Protein AF-A0A3P6U384-F1 (afdb_monomer_lite)

InterPro domains:
  IPR056680 Domain of unknown function DUF7778 [PF24998] (21-108)

pLDDT: mean 81.49, std 15.93, range [33.0, 95.5]

Structure (mmCIF, N/CA/C/O backbone):
data_AF-A0A3P6U384-F1
#
_entry.id   AF-A0A3P6U384-F1
#
loop_
_atom_site.group_PDB
_atom_site.id
_atom_site.type_symbol
_atom_site.label_atom_id
_atom_site.label_alt_id
_atom_site.label_comp_id
_atom_site.label_asym_id
_atom_site.label_entity_id
_atom_site.label_seq_id
_atom_site.pdbx_PDB_ins_code
_atom_site.Cartn_x
_atom_site.Cartn_y
_atom_site.Cartn_z
_atom_site.occupancy
_atom_site.B_iso_or_equiv
_atom_site.auth_seq_id
_atom_site.auth_comp_id
_atom_site.auth_asym_id
_atom_site.auth_atom_id
_atom_site.pdbx_PDB_model_num
ATOM 1 N N . MET A 1 1 ? -36.880 -4.739 21.706 1.00 37.09 1 MET A N 1
ATOM 2 C CA . MET A 1 1 ? -35.411 -4.850 21.554 1.00 37.09 1 MET A CA 1
ATOM 3 C C . MET A 1 1 ? -35.030 -4.343 20.169 1.00 37.09 1 MET A C 1
ATOM 5 O O . MET A 1 1 ? -35.358 -4.997 19.191 1.00 37.09 1 MET A O 1
ATOM 9 N N . GLN A 1 2 ? -34.431 -3.155 20.061 1.00 33.00 2 GLN A N 1
ATOM 10 C CA . GLN A 1 2 ? -33.956 -2.631 18.776 1.00 33.00 2 GLN A CA 1
ATOM 11 C C . GLN A 1 2 ? -32.605 -3.267 18.434 1.00 33.00 2 GLN A C 1
ATOM 13 O O . GLN A 1 2 ? -31.631 -3.113 19.172 1.00 33.00 2 GLN A O 1
ATOM 18 N N . LEU A 1 3 ? -32.550 -3.979 17.310 1.00 41.56 3 LEU A N 1
ATOM 19 C CA . LEU A 1 3 ? -31.303 -4.392 16.677 1.00 41.56 3 LEU A CA 1
ATOM 20 C C . LEU A 1 3 ? -30.519 -3.123 16.320 1.00 41.56 3 LEU A C 1
ATOM 22 O O . LEU A 1 3 ? -30.883 -2.403 15.393 1.00 41.56 3 LEU A O 1
ATOM 26 N N . LYS A 1 4 ? -29.453 -2.834 17.079 1.00 42.47 4 LYS A N 1
ATOM 27 C CA . LYS A 1 4 ? -28.454 -1.823 16.717 1.00 42.47 4 LYS A CA 1
ATOM 28 C C . LYS A 1 4 ? -27.927 -2.181 15.331 1.00 42.47 4 LYS A C 1
ATOM 30 O O . LYS A 1 4 ? -27.130 -3.109 15.192 1.00 42.47 4 LYS A O 1
ATOM 35 N N . GLY A 1 5 ? -28.387 -1.453 14.317 1.00 43.75 5 GLY A N 1
ATOM 36 C CA . GLY A 1 5 ? -27.833 -1.521 12.976 1.00 43.75 5 GLY A CA 1
ATOM 37 C C . GLY A 1 5 ? -26.325 -1.336 13.075 1.00 43.75 5 GLY A C 1
ATOM 38 O O . GLY A 1 5 ? -25.848 -0.294 13.525 1.00 43.75 5 GLY A O 1
ATOM 39 N N . ARG A 1 6 ? -25.570 -2.377 12.712 1.00 46.09 6 ARG A N 1
ATOM 40 C CA . ARG A 1 6 ? -24.132 -2.277 12.469 1.00 46.09 6 ARG A CA 1
ATOM 41 C C . ARG A 1 6 ? -23.967 -1.244 11.363 1.00 46.09 6 ARG A C 1
ATOM 43 O O . ARG A 1 6 ? -24.153 -1.554 10.190 1.00 46.09 6 ARG A O 1
ATOM 50 N N . THR A 1 7 ? -23.659 -0.011 11.736 1.00 49.59 7 THR A N 1
ATOM 51 C CA . THR A 1 7 ? -23.246 1.016 10.791 1.00 49.59 7 THR A CA 1
ATOM 52 C C . THR A 1 7 ? -21.975 0.506 10.123 1.00 49.59 7 THR A C 1
ATOM 54 O O . THR A 1 7 ? -20.913 0.406 10.735 1.00 49.59 7 THR A O 1
ATOM 57 N N . SER A 1 8 ? -22.103 0.078 8.867 1.00 54.19 8 SER A N 1
ATOM 58 C CA . SER A 1 8 ? -20.963 -0.244 8.019 1.00 54.19 8 SER A CA 1
ATOM 59 C C . SER A 1 8 ? -20.180 1.053 7.833 1.00 54.19 8 SER A C 1
ATOM 61 O O . SER A 1 8 ? -20.533 1.854 6.976 1.00 54.19 8 SER A O 1
ATOM 63 N N . ARG A 1 9 ? -19.160 1.298 8.665 1.00 60.31 9 ARG A N 1
ATOM 64 C CA . ARG A 1 9 ? -18.246 2.430 8.481 1.00 60.31 9 ARG A CA 1
ATOM 65 C C . ARG A 1 9 ? -17.511 2.228 7.157 1.00 60.31 9 ARG A C 1
ATOM 67 O O . ARG A 1 9 ? -16.643 1.365 7.052 1.00 60.31 9 ARG A O 1
ATOM 74 N N . SER A 1 10 ? -17.926 2.968 6.136 1.00 63.97 10 SER A N 1
ATOM 75 C CA . SER A 1 10 ? -17.226 3.085 4.862 1.00 63.97 10 SER A CA 1
ATOM 76 C C . SER A 1 10 ? -16.224 4.226 4.971 1.00 63.97 10 SER A C 1
ATOM 78 O O . SER A 1 10 ? -16.619 5.365 5.207 1.00 63.97 10 SER A O 1
ATOM 80 N N . GLU A 1 11 ? -14.943 3.923 4.798 1.00 70.94 11 GLU A N 1
ATOM 81 C CA . GLU A 1 11 ? -13.886 4.932 4.743 1.00 70.94 11 GLU A CA 1
ATOM 82 C C . GLU A 1 11 ? -13.568 5.237 3.279 1.00 70.94 11 GLU A C 1
ATOM 84 O O . GLU A 1 11 ? -13.422 4.323 2.464 1.00 70.94 11 GLU A O 1
ATOM 89 N N . VAL A 1 12 ? -13.470 6.522 2.942 1.00 76.25 12 VAL A N 1
ATOM 90 C CA . VAL A 1 12 ? -13.087 6.967 1.600 1.00 76.25 12 VAL A CA 1
ATOM 91 C C . VAL A 1 12 ? -11.580 7.178 1.576 1.00 76.25 12 VAL A C 1
ATOM 93 O O . VAL A 1 12 ? -11.039 7.987 2.329 1.00 76.25 12 VAL A O 1
ATOM 96 N N . PHE A 1 13 ? -10.895 6.459 0.690 1.00 79.12 13 PHE A N 1
ATOM 97 C CA . PHE A 1 13 ? -9.461 6.614 0.492 1.00 79.12 13 PHE A CA 1
ATOM 98 C C . PHE A 1 13 ? -9.161 7.592 -0.633 1.00 79.12 13 PHE A C 1
ATOM 100 O O . PHE A 1 13 ? -9.653 7.448 -1.750 1.00 79.12 13 PHE A O 1
ATOM 107 N N . TYR A 1 14 ? -8.271 8.541 -0.360 1.00 85.44 14 TYR A N 1
ATOM 108 C CA . TYR A 1 14 ? -7.683 9.368 -1.403 1.00 85.44 14 TYR A CA 1
ATOM 109 C C . TYR A 1 14 ? -6.519 8.623 -2.055 1.00 85.44 14 TYR A C 1
ATOM 111 O O . TYR A 1 14 ? -5.508 8.337 -1.405 1.00 85.44 14 TYR A O 1
ATOM 119 N N . ILE A 1 15 ? -6.649 8.333 -3.351 1.00 88.75 15 ILE A N 1
ATOM 120 C CA . ILE A 1 15 ? -5.579 7.714 -4.136 1.00 88.75 15 ILE A CA 1
ATOM 121 C C . ILE A 1 15 ? -4.384 8.674 -4.188 1.00 88.75 15 ILE A C 1
ATOM 123 O O . ILE A 1 15 ? -4.496 9.864 -4.498 1.00 88.75 15 ILE A O 1
ATOM 127 N N . SER A 1 16 ? -3.212 8.152 -3.849 1.00 89.94 16 SER A N 1
ATOM 128 C CA . SER A 1 16 ? -1.961 8.896 -3.817 1.00 89.94 16 SER A CA 1
ATOM 129 C C . SER A 1 16 ? -1.478 9.176 -5.237 1.00 89.94 16 SER A C 1
ATOM 131 O O . SER A 1 16 ? -1.107 8.266 -5.967 1.00 89.94 16 SER A O 1
ATOM 133 N N . LYS A 1 17 ? -1.399 10.457 -5.610 1.00 86.19 17 LYS A N 1
ATOM 134 C CA . LYS A 1 17 ? -0.878 10.887 -6.924 1.00 86.19 17 LYS A CA 1
ATOM 135 C C . LYS A 1 17 ? 0.635 10.687 -7.077 1.00 86.19 17 LYS A C 1
ATOM 137 O O . LYS A 1 17 ? 1.161 10.694 -8.183 1.00 86.19 17 LYS A O 1
ATOM 142 N N . SER A 1 18 ? 1.364 10.603 -5.962 1.00 84.94 18 SER A N 1
ATOM 143 C CA . SER A 1 18 ? 2.808 10.352 -5.935 1.00 84.94 18 SER A CA 1
ATOM 144 C C . SER A 1 18 ? 3.257 9.893 -4.547 1.00 84.94 18 SER A C 1
ATOM 146 O O . SER A 1 18 ? 2.559 10.120 -3.561 1.00 84.94 18 SER A O 1
ATOM 148 N N . PHE A 1 19 ? 4.475 9.358 -4.444 1.00 87.06 19 PHE A N 1
ATOM 149 C CA . PHE A 1 19 ? 5.106 9.025 -3.159 1.00 87.06 19 PHE A CA 1
ATOM 150 C C . PHE A 1 19 ? 5.760 10.227 -2.444 1.00 87.06 19 PHE A C 1
ATOM 152 O O . PHE A 1 19 ? 6.511 10.038 -1.490 1.00 87.06 19 PHE A O 1
ATOM 159 N N . LYS A 1 20 ? 5.478 11.469 -2.880 1.00 85.62 20 LYS A N 1
ATOM 160 C CA . LYS A 1 20 ? 6.018 12.703 -2.269 1.00 85.62 20 LYS A CA 1
ATOM 161 C C . LYS A 1 20 ? 5.458 12.973 -0.879 1.00 85.62 20 LYS A C 1
ATOM 163 O O . LYS A 1 20 ? 6.178 13.431 0.005 1.00 85.62 20 LYS A O 1
ATOM 168 N N . LYS A 1 21 ? 4.155 12.755 -0.708 1.00 87.38 21 LYS A N 1
ATOM 169 C CA . LYS A 1 21 ? 3.417 13.074 0.515 1.00 87.38 21 LYS A CA 1
ATOM 170 C C . LYS A 1 21 ? 2.464 11.936 0.835 1.00 87.38 21 LYS A C 1
ATOM 172 O O . LYS A 1 21 ? 1.815 11.405 -0.059 1.00 87.38 21 LYS A O 1
ATOM 177 N N . THR A 1 22 ? 2.402 11.576 2.109 1.00 92.88 22 THR A N 1
ATOM 178 C CA . THR A 1 22 ? 1.438 10.596 2.604 1.00 92.88 22 THR A CA 1
ATOM 179 C C . THR A 1 22 ? 0.056 11.220 2.704 1.00 92.88 22 THR A C 1
ATOM 181 O O . THR A 1 22 ? -0.058 12.387 3.080 1.00 92.88 22 THR A O 1
ATOM 184 N N . VAL A 1 23 ? -0.973 10.426 2.439 1.00 93.62 23 VAL A N 1
ATOM 185 C CA . VAL A 1 23 ? -2.367 10.777 2.716 1.00 93.62 23 VAL A CA 1
ATOM 186 C C . VAL A 1 23 ? -2.743 10.347 4.131 1.00 93.62 23 VAL A C 1
ATOM 188 O O . VAL A 1 23 ? -2.126 9.432 4.690 1.00 93.62 23 VAL A O 1
ATOM 191 N N . SER A 1 24 ? -3.744 11.009 4.707 1.00 93.12 24 SER A N 1
ATOM 192 C CA . SER A 1 24 ? -4.369 10.563 5.952 1.00 93.12 24 SER A CA 1
ATOM 193 C C . SER A 1 24 ? -5.060 9.223 5.729 1.00 93.12 24 SER A C 1
ATOM 195 O O . SER A 1 24 ? -5.699 9.012 4.698 1.00 93.12 24 SER A O 1
ATOM 197 N N . LEU A 1 25 ? -4.913 8.322 6.692 1.00 92.38 25 LEU A N 1
ATOM 198 C CA . LEU A 1 25 ? -5.542 7.011 6.711 1.00 92.38 25 LEU A CA 1
ATOM 199 C C . LEU A 1 25 ? -6.240 6.813 8.061 1.00 92.38 25 LEU A C 1
ATOM 201 O O . LEU A 1 25 ? -5.780 7.341 9.075 1.00 92.38 25 LEU A O 1
ATOM 205 N N . PRO A 1 26 ? -7.299 5.994 8.115 1.00 90.44 26 PRO A N 1
ATOM 206 C CA . PRO A 1 26 ? -7.800 5.477 9.378 1.00 90.44 26 PRO A CA 1
ATOM 207 C C . PRO A 1 26 ? -6.673 4.788 10.155 1.00 90.44 26 PRO A C 1
ATOM 209 O O . PRO A 1 26 ? -5.821 4.135 9.548 1.00 90.44 26 PRO A O 1
ATOM 212 N N . ALA A 1 27 ? -6.676 4.900 11.484 1.00 90.31 27 ALA A N 1
ATOM 213 C CA . ALA A 1 27 ? -5.643 4.288 12.318 1.00 90.31 27 ALA A CA 1
ATOM 214 C C . ALA A 1 27 ? -5.546 2.772 12.065 1.00 90.31 27 ALA A C 1
ATOM 216 O O . ALA A 1 27 ? -6.546 2.055 12.150 1.00 90.31 27 ALA A O 1
ATOM 217 N N . ALA A 1 28 ? -4.341 2.286 11.766 1.00 88.00 28 ALA A N 1
ATOM 218 C CA . ALA A 1 28 ? -4.066 0.920 11.322 1.00 88.00 28 ALA A CA 1
ATOM 219 C C . ALA A 1 28 ? -4.626 -0.166 12.255 1.00 88.00 28 ALA A C 1
ATOM 221 O O . ALA A 1 28 ? -5.077 -1.214 11.782 1.00 88.00 28 ALA A O 1
ATOM 222 N N . ARG A 1 29 ? -4.596 0.076 13.572 1.00 84.44 29 ARG A N 1
ATOM 223 C CA . ARG A 1 29 ? -5.106 -0.843 14.602 1.00 84.44 29 ARG A CA 1
ATOM 224 C C . ARG A 1 29 ? -6.617 -0.763 14.792 1.00 84.44 29 ARG A C 1
ATOM 226 O O . ARG A 1 29 ? -7.241 -1.772 15.107 1.00 84.44 29 ARG A O 1
ATOM 233 N N . ALA A 1 30 ? -7.197 0.423 14.625 1.00 80.94 30 ALA A N 1
ATOM 234 C CA . ALA A 1 30 ? -8.629 0.651 14.826 1.00 80.94 30 ALA A CA 1
ATOM 235 C C . ALA A 1 30 ? -9.454 0.294 13.584 1.00 80.94 30 ALA A C 1
ATOM 237 O O . ALA A 1 30 ? -10.654 0.037 13.679 1.00 80.94 30 ALA A O 1
ATOM 238 N N . TRP A 1 31 ? -8.817 0.287 12.415 1.00 79.31 31 TRP A N 1
ATOM 239 C CA . TRP A 1 31 ? -9.484 0.075 11.147 1.00 79.31 31 TRP A CA 1
ATOM 240 C C . TRP A 1 31 ? -9.309 -1.351 10.626 1.00 79.31 31 TRP A C 1
ATOM 242 O O . TRP A 1 31 ? -8.198 -1.838 10.386 1.00 79.31 31 TRP A O 1
ATOM 252 N N . ARG A 1 32 ? -10.448 -2.010 10.401 1.00 73.44 32 ARG A N 1
ATOM 253 C CA . ARG A 1 32 ? -10.542 -3.305 9.731 1.00 73.44 32 ARG A CA 1
ATOM 254 C C . ARG A 1 32 ? -11.304 -3.142 8.422 1.00 73.44 32 ARG A C 1
ATOM 256 O O . ARG A 1 32 ? -12.467 -2.746 8.426 1.00 73.44 32 ARG A O 1
ATOM 263 N N . VAL A 1 33 ? -10.644 -3.482 7.318 1.00 75.19 33 VAL A N 1
ATOM 264 C CA . VAL A 1 33 ? -11.325 -3.787 6.053 1.00 75.19 33 VAL A CA 1
ATOM 265 C C . VAL A 1 33 ? -12.134 -5.061 6.275 1.00 75.19 33 VAL A C 1
ATOM 267 O O . VAL A 1 33 ? -11.683 -5.939 7.010 1.00 75.19 33 VAL A O 1
ATOM 270 N N . LYS A 1 34 ? -13.319 -5.176 5.669 1.00 82.62 34 LYS A N 1
ATOM 271 C CA . LYS A 1 34 ? -14.051 -6.447 5.682 1.00 82.62 34 LYS A CA 1
ATOM 272 C C . LYS A 1 34 ? -13.170 -7.520 5.050 1.00 82.62 34 LYS A C 1
ATOM 274 O O . LYS A 1 34 ? -12.616 -7.291 3.979 1.00 82.62 34 LYS A O 1
ATOM 279 N N . ASP A 1 35 ? -13.065 -8.687 5.675 1.00 82.06 35 ASP A N 1
ATOM 280 C CA . ASP A 1 35 ? -12.188 -9.758 5.179 1.00 82.06 35 ASP A CA 1
ATOM 281 C C . ASP A 1 35 ? -12.556 -10.193 3.748 1.00 82.06 35 ASP A C 1
ATOM 283 O O . ASP A 1 35 ? -11.682 -10.562 2.966 1.00 82.06 35 ASP A O 1
ATOM 287 N N . SER A 1 36 ? -13.832 -10.049 3.365 1.00 87.94 36 SER A N 1
ATOM 288 C CA . SER A 1 36 ? -14.311 -10.243 1.991 1.00 87.94 36 SER A CA 1
ATOM 289 C C . SER A 1 36 ? -13.596 -9.360 0.972 1.00 87.94 36 SER A C 1
ATOM 291 O O . SER A 1 36 ? -13.393 -9.786 -0.160 1.00 87.94 36 SER A O 1
ATOM 293 N N . ASP A 1 37 ? -13.188 -8.155 1.366 1.00 88.12 37 ASP A N 1
ATOM 294 C CA . ASP A 1 37 ? -12.624 -7.142 0.475 1.00 88.12 37 ASP A CA 1
ATOM 295 C 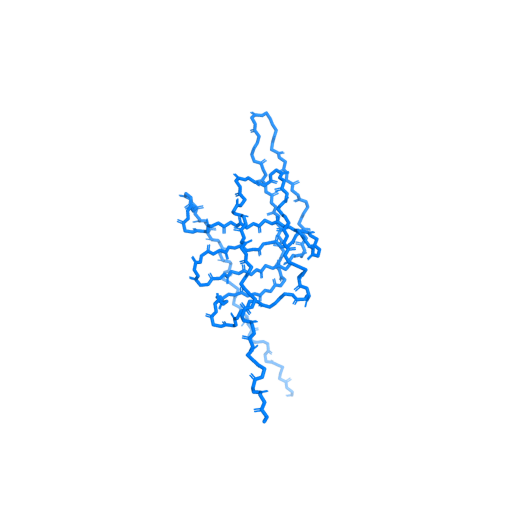C . ASP A 1 37 ? -11.089 -7.166 0.489 1.00 88.12 37 ASP A C 1
ATOM 297 O O . ASP A 1 37 ? -10.453 -6.509 -0.336 1.00 88.12 37 ASP A O 1
ATOM 301 N N . VAL A 1 38 ? -10.474 -7.936 1.395 1.00 92.25 38 VAL A N 1
ATOM 302 C CA . VAL A 1 38 ? -9.020 -8.108 1.487 1.00 92.25 38 VAL A CA 1
ATOM 303 C C . VAL A 1 38 ? -8.578 -9.250 0.574 1.00 92.25 38 VAL A C 1
ATOM 305 O O . VAL A 1 38 ? -9.064 -10.375 0.666 1.00 92.25 38 VAL A O 1
ATOM 308 N N . ALA A 1 39 ? -7.627 -8.960 -0.314 1.00 93.75 39 ALA A N 1
ATOM 309 C CA . ALA A 1 39 ? -6.915 -9.978 -1.081 1.00 93.75 39 ALA A CA 1
ATOM 310 C C . ALA A 1 39 ? -5.693 -10.485 -0.301 1.00 93.75 39 ALA A C 1
ATOM 312 O O . ALA A 1 39 ? -5.465 -11.686 -0.218 1.00 93.75 39 ALA A O 1
ATOM 313 N N . ALA A 1 40 ? -4.931 -9.568 0.301 1.00 92.88 40 ALA A N 1
ATOM 314 C CA . ALA A 1 40 ? -3.804 -9.889 1.168 1.00 92.88 40 ALA A CA 1
ATOM 315 C C . ALA A 1 40 ? -3.560 -8.767 2.184 1.00 92.88 40 ALA A C 1
ATOM 317 O O . ALA A 1 40 ? -3.735 -7.585 1.878 1.00 92.88 40 ALA A O 1
ATOM 318 N N . ARG A 1 41 ? -3.114 -9.122 3.391 1.00 93.38 41 ARG A N 1
ATOM 319 C CA . ARG A 1 41 ? -2.717 -8.162 4.428 1.00 93.38 41 ARG A CA 1
ATOM 320 C C . ARG A 1 41 ? -1.572 -8.721 5.257 1.00 93.38 41 ARG A C 1
ATOM 322 O O . ARG A 1 41 ? -1.609 -9.879 5.652 1.00 93.38 41 ARG A O 1
ATOM 329 N N . GLY A 1 42 ? -0.581 -7.889 5.559 1.00 93.25 42 GLY A N 1
ATOM 330 C CA . GLY A 1 42 ? 0.549 -8.302 6.385 1.00 93.25 42 GLY A CA 1
ATOM 331 C C . GLY A 1 42 ? 1.631 -7.240 6.501 1.00 93.25 42 GLY A C 1
ATOM 332 O O . GLY A 1 42 ? 1.559 -6.185 5.868 1.00 93.25 42 GLY A O 1
ATOM 333 N N . TYR A 1 43 ? 2.633 -7.523 7.330 1.00 94.50 43 TYR A N 1
ATOM 334 C CA . TYR A 1 43 ? 3.841 -6.711 7.399 1.00 94.50 43 TYR A CA 1
ATOM 335 C C . TYR A 1 43 ? 4.814 -7.147 6.310 1.00 94.50 43 TYR A C 1
ATOM 337 O O . TYR A 1 43 ? 5.245 -8.295 6.279 1.00 94.50 43 TYR A O 1
ATOM 345 N N . VAL A 1 44 ? 5.165 -6.214 5.429 1.00 93.88 44 VAL A N 1
ATOM 346 C CA . VAL A 1 44 ? 6.075 -6.452 4.305 1.00 93.88 44 VAL A CA 1
ATOM 347 C C . VAL A 1 44 ? 7.224 -5.456 4.384 1.00 93.88 44 VAL A C 1
ATOM 349 O O . VAL A 1 44 ? 7.016 -4.280 4.701 1.00 93.88 44 VAL A O 1
ATOM 352 N N . LEU A 1 45 ? 8.446 -5.907 4.100 1.00 94.19 45 LEU A N 1
ATOM 353 C CA . LEU A 1 45 ? 9.589 -5.012 3.936 1.00 94.19 45 LEU A CA 1
ATOM 354 C C . LEU A 1 45 ? 9.369 -4.139 2.700 1.00 94.19 45 LEU A C 1
ATOM 356 O O . LEU A 1 45 ? 9.355 -4.620 1.573 1.00 94.19 45 LEU A O 1
ATOM 360 N N . CYS A 1 46 ? 9.171 -2.843 2.926 1.00 92.94 46 CYS A N 1
ATOM 361 C CA . CYS A 1 46 ? 8.813 -1.896 1.882 1.00 92.94 46 CYS A CA 1
ATOM 362 C C . CYS A 1 46 ? 9.847 -0.781 1.775 1.00 92.94 46 CYS A C 1
ATOM 364 O O . CYS A 1 46 ? 10.208 -0.143 2.771 1.00 92.94 46 CYS A O 1
ATOM 366 N N . LEU A 1 47 ? 10.212 -0.467 0.537 1.00 92.19 47 LEU A N 1
ATOM 367 C CA . LEU A 1 47 ? 10.886 0.764 0.155 1.00 92.19 47 LEU A CA 1
ATOM 368 C C . LEU A 1 47 ? 9.997 1.510 -0.842 1.00 92.19 47 LEU A C 1
ATOM 370 O O . LEU A 1 47 ? 9.313 0.898 -1.657 1.00 92.19 47 LEU A O 1
ATOM 374 N N . THR A 1 48 ? 9.991 2.834 -0.779 1.00 89.19 48 THR A N 1
ATOM 375 C CA . THR A 1 48 ? 9.319 3.678 -1.769 1.00 89.19 48 THR A CA 1
ATOM 376 C C . THR A 1 48 ? 10.364 4.550 -2.437 1.00 89.19 48 THR A C 1
ATOM 378 O O . THR A 1 48 ? 11.152 5.201 -1.745 1.00 89.19 48 THR A O 1
ATOM 381 N N . LYS A 1 49 ? 10.364 4.569 -3.770 1.00 88.69 49 LYS A N 1
ATOM 382 C CA . LYS A 1 49 ? 11.231 5.425 -4.576 1.00 88.69 49 LYS A CA 1
ATOM 383 C C . LYS A 1 49 ? 10.379 6.472 -5.281 1.00 88.69 49 LYS A C 1
ATOM 385 O O . LYS A 1 49 ? 9.471 6.147 -6.040 1.00 88.69 49 LYS A O 1
ATOM 390 N N . GLN A 1 50 ? 10.680 7.733 -5.026 1.00 87.31 50 GLN A N 1
ATOM 391 C CA . GLN A 1 50 ? 10.103 8.863 -5.726 1.00 87.31 50 GLN A CA 1
ATOM 392 C C . GLN A 1 50 ? 11.069 9.291 -6.828 1.00 87.31 50 GLN A C 1
ATOM 394 O O . GLN A 1 50 ? 12.195 9.689 -6.526 1.00 87.31 50 GLN A O 1
ATOM 399 N N . LYS A 1 51 ? 10.610 9.257 -8.083 1.00 81.50 51 LYS A N 1
ATOM 400 C CA . LYS A 1 51 ? 11.360 9.849 -9.191 1.00 81.50 51 LYS A CA 1
ATOM 401 C C . LYS A 1 51 ? 11.236 11.372 -9.174 1.00 81.50 51 LYS A C 1
ATOM 403 O O . LYS A 1 51 ? 10.127 11.902 -9.050 1.00 81.50 51 LYS A O 1
ATOM 408 N N . GLY A 1 52 ? 12.367 12.062 -9.231 1.00 77.56 52 GLY A N 1
ATOM 409 C CA . GLY A 1 52 ? 12.446 13.519 -9.355 1.00 77.56 52 GLY A CA 1
ATOM 410 C C . GLY A 1 52 ? 12.980 13.931 -10.723 1.00 77.56 52 GLY A C 1
ATOM 411 O O . GLY A 1 52 ? 13.421 13.087 -11.492 1.00 77.56 52 GLY A O 1
ATOM 412 N N . LEU A 1 53 ? 12.937 15.231 -11.029 1.00 76.44 53 LEU A N 1
ATOM 413 C CA . LEU A 1 53 ? 13.512 15.756 -12.274 1.00 76.44 53 LEU A CA 1
ATOM 414 C C . LEU A 1 53 ? 15.053 15.740 -12.240 1.00 76.44 53 LEU A C 1
ATOM 416 O O . LEU A 1 53 ? 15.681 15.497 -13.259 1.00 76.44 53 LEU A O 1
ATOM 420 N N . LEU A 1 54 ? 15.641 15.985 -11.061 1.00 75.19 54 LEU A N 1
ATOM 421 C CA . LEU A 1 54 ? 17.096 16.068 -10.858 1.00 75.19 54 LEU A CA 1
ATOM 422 C C . LEU A 1 54 ? 17.635 15.007 -9.887 1.00 75.19 54 LEU A C 1
ATOM 424 O O . LEU A 1 54 ? 18.752 14.538 -10.057 1.00 75.19 54 LEU A O 1
ATOM 428 N N . PHE A 1 55 ? 16.845 14.602 -8.886 1.00 77.62 55 PHE A N 1
ATOM 429 C CA . PHE A 1 55 ? 17.259 13.608 -7.895 1.00 77.62 55 PHE A CA 1
ATOM 430 C C . PHE A 1 55 ? 16.108 12.681 -7.519 1.00 77.62 55 PHE A C 1
ATOM 432 O O . PHE A 1 55 ? 15.003 13.128 -7.190 1.00 77.62 55 PHE A O 1
ATOM 439 N N . ASP A 1 56 ? 16.393 11.383 -7.518 1.00 86.00 56 ASP A N 1
ATOM 440 C CA . ASP A 1 56 ? 15.493 10.372 -6.987 1.00 86.00 56 ASP A CA 1
ATOM 441 C C . ASP A 1 56 ? 15.629 10.306 -5.466 1.00 86.00 56 ASP A C 1
ATOM 443 O O . ASP A 1 56 ? 16.732 10.285 -4.922 1.00 86.00 56 ASP A O 1
ATOM 447 N N . LYS A 1 57 ? 14.498 10.215 -4.763 1.00 86.06 57 LYS A N 1
ATOM 448 C CA . LYS A 1 57 ? 14.484 10.018 -3.312 1.00 86.06 57 LYS A CA 1
ATOM 449 C C . LYS A 1 57 ? 13.966 8.630 -2.989 1.00 86.06 57 LYS A C 1
ATOM 451 O O . LYS A 1 57 ? 12.830 8.294 -3.318 1.00 86.06 57 LYS A O 1
ATOM 456 N N . MET A 1 58 ? 14.785 7.834 -2.318 1.00 89.00 58 MET A N 1
ATOM 457 C CA . MET A 1 58 ? 14.426 6.495 -1.864 1.00 89.00 58 MET A CA 1
ATOM 458 C C . MET A 1 58 ? 14.303 6.489 -0.343 1.00 89.00 58 MET A C 1
ATOM 460 O O . MET A 1 58 ? 15.079 7.134 0.357 1.00 89.00 58 MET A O 1
ATOM 464 N N . THR A 1 59 ? 13.297 5.797 0.183 1.00 89.06 59 THR A N 1
ATOM 465 C CA . THR A 1 59 ? 13.194 5.571 1.628 1.00 89.06 59 THR A CA 1
ATOM 466 C C . THR A 1 59 ? 13.987 4.343 2.037 1.00 89.06 59 THR A C 1
ATOM 468 O O . THR A 1 59 ? 14.049 3.382 1.272 1.00 89.06 59 THR A O 1
ATOM 471 N N . ASN A 1 60 ? 14.433 4.312 3.290 1.00 90.38 60 ASN A N 1
ATOM 472 C CA . ASN A 1 60 ? 14.973 3.100 3.899 1.00 90.38 60 ASN A CA 1
ATOM 473 C C . ASN A 1 60 ? 13.973 1.940 3.817 1.00 90.38 60 ASN A C 1
ATOM 475 O O . ASN A 1 60 ? 12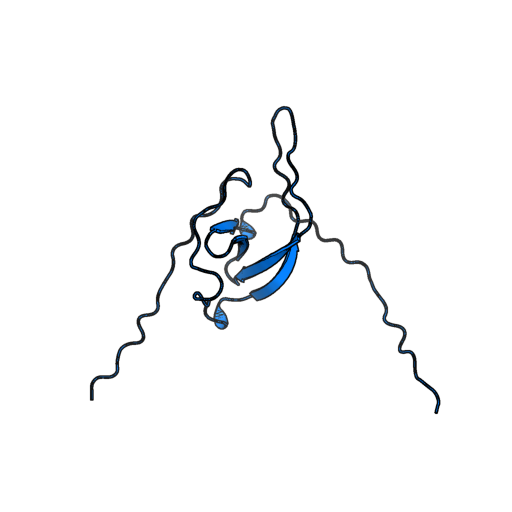.753 2.140 3.922 1.00 90.38 60 ASN A O 1
ATOM 479 N N . LEU A 1 61 ? 14.517 0.735 3.653 1.00 93.50 61 LEU A N 1
ATOM 480 C CA . LEU A 1 61 ? 13.763 -0.503 3.752 1.00 93.50 61 LEU A CA 1
ATOM 481 C C . LEU A 1 61 ? 13.262 -0.655 5.188 1.00 93.50 61 LEU A C 1
ATOM 483 O O . LEU A 1 61 ? 14.050 -0.618 6.131 1.00 93.50 61 LEU A O 1
ATOM 487 N N . LYS A 1 62 ? 11.950 -0.798 5.365 1.00 94.19 62 LYS A N 1
ATOM 488 C CA . LYS A 1 62 ? 11.366 -1.035 6.688 1.00 94.19 62 LYS A CA 1
ATOM 489 C C . LYS A 1 62 ? 10.102 -1.884 6.605 1.00 94.19 62 LYS A C 1
ATOM 491 O O . LYS A 1 62 ? 9.390 -1.780 5.601 1.00 94.19 62 LYS A O 1
ATOM 496 N N . PRO A 1 63 ? 9.779 -2.670 7.644 1.00 95.50 63 PRO A N 1
ATOM 497 C CA . PRO A 1 63 ? 8.495 -3.349 7.733 1.00 95.50 63 PRO A CA 1
ATOM 498 C C . PRO A 1 63 ? 7.357 -2.327 7.738 1.00 95.50 63 PRO A C 1
ATOM 500 O O . PRO A 1 63 ? 7.393 -1.341 8.479 1.00 95.50 63 PRO A O 1
ATOM 503 N N . ARG A 1 64 ? 6.343 -2.543 6.902 1.00 95.25 64 ARG A N 1
ATOM 504 C CA . ARG A 1 64 ? 5.131 -1.720 6.852 1.00 95.25 64 ARG A CA 1
ATOM 505 C C . ARG A 1 64 ? 3.918 -2.618 6.779 1.00 95.25 64 ARG A C 1
ATOM 507 O O . ARG A 1 64 ? 3.955 -3.635 6.093 1.00 95.25 64 ARG A O 1
ATOM 514 N N . LEU A 1 65 ? 2.849 -2.221 7.461 1.00 94.88 65 LEU A N 1
ATOM 515 C CA . LEU A 1 65 ? 1.565 -2.874 7.281 1.00 94.88 65 LEU A CA 1
ATOM 516 C C . LEU A 1 65 ? 1.028 -2.503 5.898 1.00 94.88 65 LEU A C 1
ATOM 518 O O . LEU A 1 65 ? 0.845 -1.321 5.589 1.00 94.88 65 LEU A O 1
ATOM 522 N N . VAL A 1 66 ? 0.788 -3.523 5.086 1.00 95.12 66 VAL A N 1
ATOM 523 C CA . VAL A 1 66 ? 0.265 -3.397 3.731 1.00 95.12 66 VAL A CA 1
ATOM 524 C C . VAL A 1 66 ? -1.054 -4.148 3.645 1.00 95.12 66 VAL A C 1
ATOM 526 O O . VAL A 1 66 ? -1.202 -5.228 4.215 1.00 95.12 66 VAL A O 1
ATOM 529 N N . THR A 1 67 ? -2.030 -3.564 2.960 1.00 94.56 67 THR A N 1
ATOM 530 C CA . THR A 1 67 ? -3.291 -4.223 2.612 1.00 94.56 67 THR A CA 1
ATOM 531 C C . THR A 1 67 ? -3.528 -4.059 1.120 1.00 94.56 67 THR A C 1
ATOM 533 O O . THR A 1 67 ? -3.627 -2.934 0.640 1.00 94.56 67 THR A O 1
ATOM 536 N N . LEU A 1 68 ? -3.620 -5.175 0.402 1.00 94.62 68 LEU A N 1
ATOM 537 C CA . LEU A 1 68 ? -4.130 -5.226 -0.959 1.00 94.62 68 LEU A CA 1
ATOM 538 C C . LEU A 1 68 ? -5.601 -5.624 -0.891 1.00 94.62 68 LEU A C 1
ATOM 540 O O . LEU A 1 68 ? -5.943 -6.690 -0.372 1.00 94.62 68 LEU A O 1
ATOM 544 N N . THR A 1 69 ? -6.470 -4.775 -1.411 1.00 93.19 69 THR A N 1
ATOM 545 C CA . THR A 1 69 ? -7.895 -5.068 -1.527 1.00 93.19 69 THR A CA 1
ATOM 546 C C . THR A 1 69 ? -8.191 -5.795 -2.839 1.00 93.19 69 THR A C 1
ATOM 548 O O . THR A 1 69 ? -7.484 -5.641 -3.838 1.00 93.19 69 THR A O 1
ATOM 551 N N . ARG A 1 70 ? -9.286 -6.557 -2.882 1.00 92.56 70 ARG A N 1
ATOM 552 C CA . ARG A 1 70 ? -9.741 -7.253 -4.099 1.00 92.56 70 ARG A CA 1
ATOM 553 C C . ARG A 1 70 ? -10.129 -6.299 -5.226 1.00 92.56 70 ARG A C 1
ATOM 555 O O . ARG A 1 70 ? -10.068 -6.670 -6.393 1.00 92.56 70 ARG A O 1
ATOM 562 N N . ASN A 1 71 ? -10.504 -5.063 -4.894 1.00 90.62 71 ASN A N 1
ATOM 563 C CA . ASN A 1 71 ? -10.796 -4.040 -5.894 1.00 90.62 71 ASN A CA 1
ATOM 564 C C . ASN A 1 71 ? -9.539 -3.343 -6.448 1.00 90.62 71 ASN A C 1
ATOM 566 O O . ASN A 1 71 ? -9.699 -2.531 -7.354 1.00 90.62 71 ASN A O 1
ATOM 570 N N . GLY A 1 72 ? -8.328 -3.702 -6.002 1.00 92.25 72 GLY A N 1
ATOM 571 C CA . GLY A 1 72 ? -7.071 -3.214 -6.576 1.00 92.25 72 GLY A CA 1
ATOM 572 C C . GLY A 1 72 ? -6.433 -2.028 -5.850 1.00 92.25 72 GLY A C 1
ATOM 573 O O . GLY A 1 72 ? -5.529 -1.408 -6.395 1.00 92.25 72 GLY A O 1
ATOM 574 N N . LEU A 1 73 ? -6.849 -1.706 -4.624 1.00 93.62 73 LEU A N 1
ATOM 575 C CA . LEU A 1 73 ? -6.188 -0.682 -3.817 1.00 93.62 73 LEU A CA 1
ATOM 576 C C . LEU A 1 73 ? -5.094 -1.311 -2.954 1.00 93.62 73 LEU A C 1
ATOM 578 O O . LEU A 1 73 ? -5.337 -2.215 -2.155 1.00 93.62 73 LEU A O 1
ATOM 582 N N . LEU A 1 74 ? -3.881 -0.789 -3.087 1.00 94.69 74 LEU A N 1
ATOM 583 C CA . LEU A 1 74 ? -2.738 -1.117 -2.254 1.00 94.69 74 LEU A CA 1
ATOM 584 C C . LEU A 1 74 ? -2.520 -0.003 -1.231 1.00 94.69 74 LEU A C 1
ATOM 586 O O . LEU A 1 74 ? -2.055 1.091 -1.555 1.00 94.69 74 LEU A O 1
ATOM 590 N N . ILE A 1 75 ? -2.850 -0.296 0.021 1.00 94.69 75 ILE A N 1
ATOM 591 C CA . ILE A 1 75 ? -2.731 0.623 1.150 1.00 94.69 75 ILE A CA 1
ATOM 592 C C . ILE A 1 75 ? -1.448 0.291 1.904 1.00 94.69 75 ILE A C 1
ATOM 594 O O . ILE A 1 75 ? -1.272 -0.832 2.373 1.00 94.69 75 ILE A O 1
ATOM 598 N N . ILE A 1 76 ? -0.554 1.268 2.033 1.00 95.25 76 ILE A N 1
ATOM 599 C CA . ILE A 1 76 ? 0.771 1.117 2.638 1.00 95.25 76 ILE A CA 1
ATOM 600 C C . ILE A 1 76 ? 0.888 2.098 3.799 1.00 95.25 76 ILE A C 1
ATOM 602 O O . ILE A 1 76 ? 1.050 3.299 3.582 1.00 95.25 76 ILE A O 1
ATOM 606 N N . TYR A 1 77 ? 0.872 1.602 5.034 1.00 94.75 77 TYR A N 1
ATOM 607 C CA . TYR A 1 77 ? 1.015 2.453 6.214 1.00 94.75 77 TYR A CA 1
ATOM 608 C C . TYR A 1 77 ? 2.472 2.894 6.420 1.00 94.75 77 TYR A C 1
ATOM 610 O O . TYR A 1 77 ? 3.401 2.089 6.513 1.00 94.75 77 TYR A O 1
ATOM 618 N N . CYS A 1 78 ? 2.685 4.208 6.497 1.00 92.62 78 CYS A N 1
ATOM 619 C CA . CYS A 1 78 ? 3.982 4.823 6.793 1.00 92.62 78 CYS A CA 1
ATOM 620 C C . CYS A 1 78 ? 4.144 5.133 8.285 1.00 92.62 78 CYS A C 1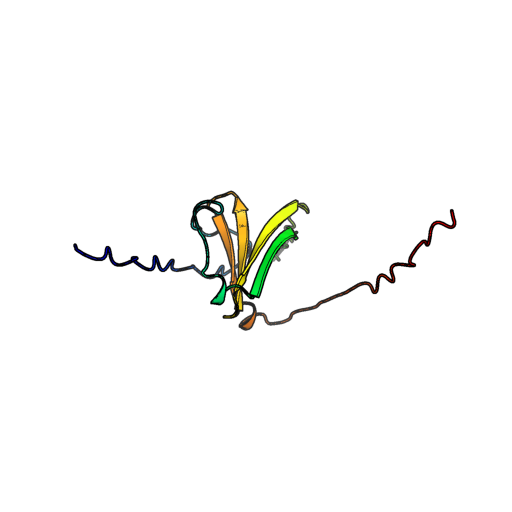
ATOM 622 O O . CYS A 1 78 ? 5.268 5.058 8.793 1.00 92.62 78 CYS A O 1
ATOM 624 N N . LYS A 1 79 ? 3.034 5.512 8.931 1.00 92.25 79 LYS A N 1
ATOM 625 C CA . LYS A 1 79 ? 2.808 5.631 10.382 1.00 92.25 79 LYS A CA 1
ATOM 626 C C . LYS A 1 79 ? 1.401 5.088 10.689 1.00 92.25 79 LYS A C 1
ATOM 628 O O . LYS A 1 79 ? 0.734 4.653 9.761 1.00 92.25 79 LYS A O 1
ATOM 633 N N . GLU A 1 80 ? 0.957 5.128 11.944 1.00 91.62 80 GLU A N 1
ATOM 634 C CA . GLU A 1 80 ? -0.339 4.569 12.377 1.00 91.62 80 GLU A CA 1
ATOM 635 C C . GLU A 1 80 ? -1.548 5.117 11.593 1.00 91.62 80 GLU A C 1
ATOM 637 O O . GLU A 1 80 ? -2.461 4.363 11.287 1.00 91.62 80 GLU A O 1
ATOM 642 N N . ASP A 1 81 ? -1.535 6.398 11.227 1.00 93.88 81 ASP A N 1
ATOM 643 C CA . ASP A 1 81 ? -2.673 7.163 10.692 1.00 93.88 81 ASP A CA 1
ATOM 644 C C . ASP A 1 81 ? -2.411 7.771 9.303 1.00 93.88 81 ASP A C 1
ATOM 646 O O . ASP A 1 81 ? -3.127 8.658 8.839 1.00 93.88 81 ASP A O 1
ATOM 650 N N . LYS A 1 82 ? -1.331 7.360 8.633 1.00 94.62 82 LYS A N 1
ATOM 651 C CA . LYS A 1 82 ? -0.961 7.908 7.323 1.00 94.62 82 LYS A CA 1
ATOM 652 C C . LYS A 1 82 ? -0.101 6.974 6.514 1.00 94.62 82 LYS A C 1
ATOM 654 O O . LYS A 1 82 ? 0.724 6.215 7.035 1.00 94.62 82 LYS A O 1
ATOM 659 N N . GLY A 1 83 ? -0.221 7.109 5.206 1.00 94.94 83 GLY A N 1
ATOM 660 C CA . GLY A 1 83 ? 0.448 6.217 4.286 1.00 94.94 83 GLY A CA 1
ATOM 661 C C . GLY A 1 83 ? 0.232 6.593 2.839 1.00 94.94 83 GLY A C 1
ATOM 662 O O . GLY A 1 83 ? 0.045 7.763 2.509 1.00 94.94 83 GLY A O 1
ATOM 663 N N . PHE A 1 84 ? 0.287 5.586 1.986 1.00 95.19 84 PHE A N 1
ATOM 664 C CA . PHE A 1 84 ? -0.023 5.702 0.572 1.00 95.19 84 PHE A CA 1
ATOM 665 C C . PHE A 1 84 ? -1.181 4.775 0.234 1.00 95.19 84 PHE A C 1
ATOM 667 O O . PHE A 1 84 ? -1.305 3.699 0.816 1.00 95.19 84 PHE A O 1
ATOM 674 N N . VAL A 1 85 ? -1.994 5.193 -0.725 1.00 94.75 85 VAL A N 1
ATOM 675 C CA . VAL A 1 85 ? -3.020 4.363 -1.355 1.00 94.75 85 VAL A CA 1
ATOM 676 C C . VAL A 1 85 ? -2.738 4.391 -2.839 1.00 94.75 85 VAL A C 1
ATOM 678 O O . VAL A 1 85 ? -2.752 5.459 -3.444 1.00 94.75 85 VAL A O 1
ATOM 681 N N . VAL A 1 86 ? -2.429 3.241 -3.411 1.00 93.38 86 VAL A N 1
ATOM 682 C CA . VAL A 1 86 ? -2.090 3.111 -4.825 1.00 93.38 86 VAL A CA 1
ATOM 683 C C . VAL A 1 86 ? -3.168 2.272 -5.478 1.00 93.38 86 VAL A C 1
ATOM 685 O O . VAL A 1 86 ? -3.475 1.194 -4.981 1.00 93.38 86 VAL A O 1
ATOM 688 N N . ASP A 1 87 ? -3.731 2.750 -6.579 1.00 93.38 87 ASP A N 1
ATOM 689 C CA . ASP A 1 87 ? -4.531 1.885 -7.435 1.00 93.38 87 ASP A CA 1
ATOM 690 C C . ASP A 1 87 ? -3.578 1.051 -8.295 1.00 93.38 87 ASP A C 1
ATOM 692 O O . ASP A 1 87 ? -2.854 1.583 -9.138 1.00 93.38 87 ASP A O 1
ATOM 696 N N . VAL A 1 88 ? -3.516 -0.256 -8.035 1.00 91.94 88 VAL A N 1
ATOM 697 C CA . VAL A 1 88 ? -2.643 -1.157 -8.794 1.00 91.94 88 VAL A CA 1
ATOM 698 C C . VAL A 1 88 ? -3.207 -1.490 -10.169 1.00 91.94 88 VAL A C 1
ATOM 700 O O . VAL A 1 88 ? -2.446 -1.931 -11.024 1.00 91.94 88 VAL A O 1
ATOM 703 N N . LYS A 1 89 ? -4.507 -1.273 -10.404 1.00 90.31 89 LYS A N 1
ATOM 704 C CA . LYS A 1 89 ? -5.114 -1.453 -11.730 1.00 90.31 89 LYS A CA 1
ATOM 705 C C . LYS A 1 89 ? -4.703 -0.337 -12.683 1.00 90.31 89 LYS A C 1
ATOM 707 O O . LYS A 1 89 ? -4.594 -0.577 -13.877 1.00 90.31 89 LYS A O 1
ATOM 712 N N . ASP A 1 90 ? -4.414 0.840 -12.136 1.00 89.12 90 ASP A N 1
ATOM 713 C CA . ASP A 1 90 ? -3.941 2.011 -12.882 1.00 89.12 90 ASP A CA 1
ATOM 714 C C . ASP A 1 90 ? -2.400 2.051 -13.010 1.00 89.12 90 ASP A C 1
ATOM 716 O O . ASP A 1 90 ? -1.802 3.003 -13.523 1.00 89.12 90 ASP A O 1
ATOM 720 N N . ALA A 1 91 ? -1.709 1.007 -12.533 1.00 86.88 91 ALA A N 1
ATOM 721 C CA . ALA A 1 91 ? -0.261 0.906 -12.636 1.00 86.88 91 ALA A CA 1
ATOM 722 C C . ALA A 1 91 ? 0.171 0.661 -14.089 1.00 86.88 91 ALA A C 1
ATOM 724 O O . ALA A 1 91 ? -0.116 -0.376 -14.678 1.00 86.88 91 ALA A O 1
ATOM 725 N N . ARG A 1 92 ? 0.968 1.585 -14.644 1.00 85.50 92 ARG A N 1
ATOM 726 C CA . ARG A 1 92 ? 1.520 1.464 -16.009 1.00 85.50 92 ARG A CA 1
ATOM 727 C C . ARG A 1 92 ? 2.390 0.225 -16.220 1.00 85.50 92 ARG A C 1
ATOM 729 O O . ARG A 1 92 ? 2.471 -0.285 -17.330 1.00 85.50 92 ARG A O 1
ATOM 736 N N . ALA A 1 93 ? 3.105 -0.199 -15.183 1.00 84.81 93 ALA A N 1
ATOM 737 C CA . ALA A 1 93 ? 3.960 -1.373 -15.218 1.00 84.81 93 ALA A CA 1
ATOM 738 C C . ALA A 1 93 ? 4.051 -1.979 -13.818 1.00 84.81 93 ALA A C 1
ATOM 740 O O . ALA A 1 93 ? 4.309 -1.270 -12.842 1.00 84.81 93 ALA A O 1
ATOM 741 N N . MET A 1 94 ? 3.884 -3.295 -13.743 1.00 84.06 94 MET A N 1
ATOM 742 C CA . MET A 1 94 ? 4.107 -4.086 -12.542 1.00 84.06 94 MET A CA 1
ATOM 743 C C . MET A 1 94 ? 5.131 -5.163 -12.874 1.00 84.06 94 MET A C 1
ATOM 745 O O . MET A 1 94 ? 4.960 -5.917 -13.828 1.00 84.06 94 MET A O 1
ATOM 749 N N . THR A 1 95 ? 6.211 -5.215 -12.104 1.00 85.31 95 THR A N 1
ATOM 750 C CA . THR A 1 95 ? 7.229 -6.254 -12.230 1.00 85.31 95 THR A CA 1
ATOM 751 C C . THR A 1 95 ? 7.282 -7.052 -10.942 1.00 85.31 95 THR A C 1
ATOM 753 O O . THR A 1 95 ? 7.248 -6.504 -9.840 1.00 85.31 95 THR A O 1
ATOM 756 N N . THR A 1 96 ? 7.366 -8.367 -11.081 1.00 82.94 96 THR A N 1
ATOM 757 C CA . THR A 1 96 ? 7.496 -9.285 -9.955 1.00 82.94 96 THR A CA 1
ATOM 758 C C . THR A 1 96 ? 8.692 -10.175 -10.223 1.00 82.94 96 THR A C 1
ATOM 760 O O . THR A 1 96 ? 8.822 -10.744 -11.304 1.00 82.94 96 THR A O 1
ATOM 763 N N . LYS A 1 97 ? 9.591 -10.256 -9.245 1.00 83.69 97 LYS A N 1
ATOM 76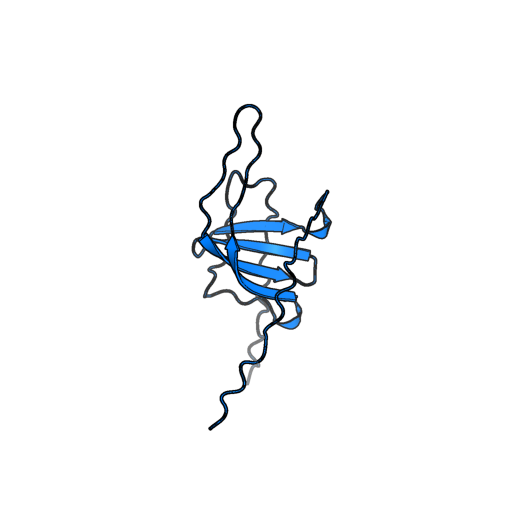4 C CA . LYS A 1 97 ? 10.670 -11.235 -9.218 1.00 83.69 97 LYS A CA 1
ATOM 765 C C . LYS A 1 97 ? 10.455 -12.092 -7.984 1.00 83.69 97 LYS A C 1
ATOM 767 O O . LYS A 1 97 ? 10.388 -11.562 -6.878 1.00 83.69 97 LYS A O 1
ATOM 772 N N . THR A 1 98 ? 10.305 -13.386 -8.198 1.00 77.44 98 THR A N 1
ATOM 773 C CA . THR A 1 98 ? 10.227 -14.394 -7.145 1.00 77.44 98 THR A CA 1
ATOM 774 C C . THR A 1 98 ? 11.441 -15.284 -7.273 1.00 77.44 98 THR A C 1
ATOM 776 O O . THR A 1 98 ? 11.645 -15.894 -8.321 1.00 77.44 98 THR A O 1
ATOM 779 N N . ASP A 1 99 ? 12.228 -15.370 -6.208 1.00 77.75 99 ASP A N 1
ATOM 780 C CA . ASP A 1 99 ? 13.279 -16.371 -6.124 1.00 77.75 99 ASP A CA 1
ATOM 781 C C . ASP A 1 99 ? 12.623 -17.715 -5.787 1.00 77.75 99 ASP A C 1
ATOM 783 O O . ASP A 1 99 ? 11.872 -17.834 -4.815 1.00 77.75 99 ASP A O 1
ATOM 787 N N . HIS A 1 100 ? 12.869 -18.732 -6.612 1.00 64.12 100 HIS A N 1
ATOM 788 C CA . HIS A 1 100 ? 12.419 -20.092 -6.331 1.00 64.12 100 HIS A CA 1
ATOM 789 C C . HIS A 1 100 ? 13.275 -20.679 -5.202 1.00 64.12 100 HIS A C 1
ATOM 791 O O . HIS A 1 100 ? 14.340 -21.246 -5.437 1.00 64.12 100 HIS A O 1
ATOM 797 N N . PHE 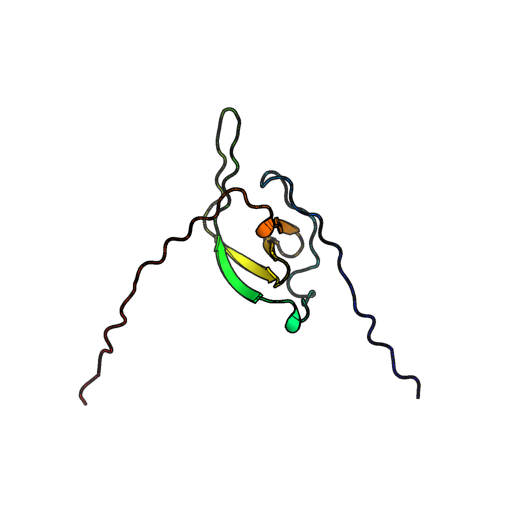A 1 101 ? 12.819 -20.539 -3.958 1.00 57.56 101 PHE A N 1
ATOM 798 C CA . PHE A 1 101 ? 13.432 -21.215 -2.820 1.00 57.56 101 PHE A CA 1
ATOM 799 C C . PHE A 1 101 ? 12.852 -22.629 -2.679 1.00 57.56 101 PHE A C 1
ATOM 801 O O . PHE A 1 101 ? 11.699 -22.805 -2.286 1.00 57.56 101 PHE A O 1
ATOM 808 N N . HIS A 1 102 ? 13.650 -23.650 -2.998 1.00 55.62 102 HIS A N 1
ATOM 809 C CA . HIS A 1 102 ? 13.325 -25.039 -2.677 1.00 55.62 102 HIS A CA 1
ATOM 810 C C . HIS A 1 102 ? 13.784 -25.354 -1.252 1.00 55.62 102 HIS A C 1
ATOM 812 O O . HIS A 1 102 ? 14.975 -25.524 -0.992 1.00 55.62 102 HIS A O 1
ATOM 818 N N . THR A 1 103 ? 12.837 -25.483 -0.326 1.00 53.53 103 THR A N 1
ATOM 819 C CA . THR A 1 103 ? 13.113 -25.997 1.016 1.00 53.53 103 THR A CA 1
ATOM 820 C C . THR A 1 103 ? 13.513 -27.471 0.896 1.00 53.53 103 THR A C 1
ATOM 822 O O . THR A 1 103 ? 12.657 -28.341 0.738 1.00 53.53 103 THR A O 1
ATOM 825 N N . LYS A 1 104 ? 14.814 -27.792 0.952 1.00 53.34 104 LYS A N 1
ATOM 826 C CA . LYS A 1 104 ? 15.238 -29.178 1.192 1.00 53.34 104 LYS A CA 1
ATOM 827 C C . LYS A 1 104 ? 14.728 -29.559 2.581 1.00 53.34 104 LYS A C 1
ATOM 829 O O . LYS A 1 104 ? 15.190 -29.003 3.573 1.00 53.34 104 LYS A O 1
ATOM 834 N N . ARG A 1 105 ? 13.753 -30.471 2.653 1.00 55.56 105 ARG A N 1
ATOM 835 C CA . ARG A 1 105 ? 13.346 -31.120 3.908 1.00 55.56 105 ARG A CA 1
ATOM 836 C C . ARG A 1 105 ? 14.606 -31.735 4.523 1.00 55.56 105 ARG A C 1
ATOM 838 O O . ARG A 1 105 ? 15.121 -32.718 4.000 1.00 55.56 105 ARG A O 1
ATOM 845 N N . GLN A 1 106 ? 15.128 -31.138 5.590 1.00 56.16 106 GLN A 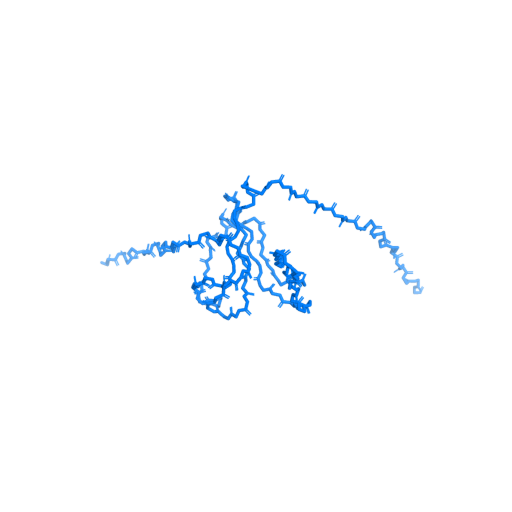N 1
ATOM 846 C CA . GLN A 1 106 ? 16.091 -31.818 6.446 1.00 56.16 106 GLN A CA 1
ATOM 847 C C . GLN A 1 106 ? 15.292 -32.788 7.311 1.00 56.16 106 GLN A C 1
ATOM 849 O O . GLN A 1 106 ? 14.612 -32.385 8.252 1.00 56.16 106 GLN A O 1
ATOM 854 N N . THR A 1 107 ? 15.298 -34.061 6.929 1.00 54.19 107 THR A N 1
ATOM 855 C CA . THR A 1 107 ? 14.801 -35.132 7.789 1.00 54.19 107 THR A CA 1
ATOM 856 C C . THR A 1 107 ? 15.892 -35.408 8.816 1.00 54.19 107 THR A C 1
ATOM 858 O O . THR A 1 107 ? 16.975 -35.861 8.448 1.00 54.19 107 THR A O 1
ATOM 861 N N . TYR A 1 108 ? 15.636 -35.104 10.086 1.00 50.69 108 TYR A N 1
ATOM 862 C CA . TYR A 1 108 ? 16.474 -35.601 11.173 1.00 50.69 108 TYR A CA 1
ATOM 863 C C . TYR A 1 108 ? 16.223 -37.106 11.295 1.00 50.69 108 TYR A C 1
ATOM 865 O O . TYR A 1 108 ? 15.087 -37.524 11.520 1.00 50.69 108 TYR A O 1
ATOM 873 N N . VAL A 1 109 ? 17.264 -37.907 11.075 1.00 59.59 109 VAL A N 1
ATOM 874 C CA . VAL A 1 109 ? 17.240 -39.344 11.356 1.00 59.59 109 VAL A CA 1
ATOM 875 C C . VAL A 1 109 ? 17.558 -39.479 12.842 1.00 59.59 109 VAL A C 1
ATOM 877 O O . VAL A 1 109 ? 18.624 -39.034 13.270 1.00 59.59 109 VAL A O 1
ATOM 880 N N . GLY A 1 110 ? 16.582 -39.954 13.616 1.00 52.06 110 GLY A N 1
ATOM 881 C CA . GLY A 1 110 ? 16.770 -40.342 15.015 1.00 52.06 110 GLY A CA 1
ATOM 882 C C . GLY A 1 110 ? 17.422 -41.708 15.134 1.00 52.06 110 GLY A C 1
ATOM 883 O O . GLY A 1 110 ? 17.325 -42.484 14.155 1.00 52.06 110 GLY A O 1
#

Foldseek 3Di:
DDDPPPPPDDDDDDADPFPPDKDWAAFQVVDDDDPQFFPDWDWDFDKGWGDDPVDIDIDDTDTWIWTQTPQQWIFTDPDRTIGHIHRRVPDPDDDDDDDPDDPPPPDDDD

Radius of gyration: 18.63 Å; chains: 1; bounding box: 53×56×38 Å

Sequence (110 aa):
MQLKGRTSRSEVFYISKSFKKTVSLPAARAWRVKDSDVAARGYVLCLTKQKGLLFDKMTNLKPRLVTLTRNGLLIIYCKEDKGFVVDVKDARAMTTKTDHFHTKRQTYVG

Organism: Cylicostephanus goldi (NCBI:txid71465)

Secondary structure (DSSP, 8-state):
---------PPPPPPPS-TTSPEE---TTT----GGGEEEEEEEEE--EE--SS--EEPPPEEEEEEEETTSEEEEEEETTEEEEEESTT-S------------------